Protein AF-T0YHX5-F1 (afdb_monomer_lite)

Structure (mmCIF, N/CA/C/O backbone):
data_AF-T0YHX5-F1
#
_entry.id   AF-T0YHX5-F1
#
loop_
_atom_site.group_PDB
_atom_site.id
_atom_site.type_symbol
_atom_site.label_atom_id
_atom_site.label_alt_id
_atom_site.label_comp_id
_atom_site.label_asym_id
_atom_site.label_entity_id
_atom_site.label_seq_id
_atom_site.pdbx_PDB_ins_code
_atom_site.Cartn_x
_atom_site.Cartn_y
_atom_site.Cartn_z
_atom_site.occupancy
_atom_site.B_iso_or_equiv
_atom_site.auth_seq_id
_atom_site.auth_comp_id
_atom_site.auth_asym_id
_atom_site.auth_atom_id
_atom_site.pdbx_PDB_model_num
ATOM 1 N N . ARG A 1 1 ? -12.203 19.637 -0.705 1.00 45.50 1 ARG A N 1
ATOM 2 C CA . ARG A 1 1 ? -10.921 20.024 -0.072 1.00 45.50 1 ARG A CA 1
ATOM 3 C C . ARG A 1 1 ? -11.060 19.673 1.408 1.00 45.50 1 ARG A C 1
ATOM 5 O O . ARG A 1 1 ? -11.707 20.428 2.109 1.00 45.50 1 ARG A O 1
ATOM 12 N N . ARG A 1 2 ? -10.667 18.459 1.825 1.00 49.31 2 ARG A N 1
ATOM 13 C CA . ARG A 1 2 ? -10.832 18.001 3.218 1.00 49.31 2 ARG A CA 1
ATOM 14 C C . ARG A 1 2 ? -9.609 18.418 4.027 1.00 49.31 2 ARG A C 1
ATOM 16 O O . ARG A 1 2 ? -8.488 18.362 3.529 1.00 49.31 2 ARG A O 1
ATOM 23 N N . GLU A 1 3 ? -9.885 18.902 5.221 1.00 46.16 3 GLU A N 1
ATOM 24 C CA . GLU A 1 3 ? -8.960 19.507 6.166 1.00 46.16 3 GLU A CA 1
ATOM 25 C C . GLU A 1 3 ? -8.145 18.380 6.806 1.00 46.16 3 GLU A C 1
ATOM 27 O O . GLU A 1 3 ? -8.701 17.502 7.466 1.00 46.16 3 GLU A O 1
ATOM 32 N N . TRP A 1 4 ? -6.838 18.342 6.545 1.00 48.16 4 TRP A N 1
ATOM 33 C CA . TRP A 1 4 ? -5.946 17.394 7.203 1.00 48.16 4 TRP A CA 1
ATOM 34 C C . TRP A 1 4 ? -5.756 17.871 8.640 1.00 48.16 4 TRP A C 1
ATOM 36 O O . TRP A 1 4 ? -4.965 18.773 8.904 1.00 48.16 4 TRP A O 1
ATOM 46 N N . VAL A 1 5 ? -6.547 17.308 9.553 1.00 49.44 5 VAL A N 1
ATOM 47 C CA . VAL A 1 5 ? -6.442 17.569 10.988 1.00 49.44 5 VAL A CA 1
ATOM 48 C C . VAL A 1 5 ? -5.033 17.202 11.437 1.00 49.44 5 VAL A C 1
ATOM 50 O O . VAL A 1 5 ? -4.628 16.037 11.358 1.00 49.44 5 VAL A O 1
ATOM 53 N N . ALA A 1 6 ? -4.301 18.209 11.913 1.00 51.78 6 ALA A N 1
ATOM 54 C CA . ALA A 1 6 ? -3.070 18.032 12.658 1.00 51.78 6 ALA A CA 1
ATOM 55 C C . ALA A 1 6 ? -3.380 17.174 13.890 1.00 51.78 6 ALA A C 1
ATOM 57 O O . ALA A 1 6 ? -3.907 17.666 14.885 1.00 51.78 6 ALA A O 1
ATOM 58 N N . HIS A 1 7 ? -3.096 15.876 13.806 1.00 54.09 7 HIS A N 1
ATOM 59 C CA . HIS A 1 7 ? -3.082 15.016 14.979 1.00 54.09 7 HIS A CA 1
ATOM 60 C C . HIS A 1 7 ? -1.823 15.365 15.774 1.00 54.09 7 HIS A C 1
ATOM 62 O O . HIS A 1 7 ? -0.729 14.880 15.492 1.00 54.09 7 HIS A O 1
ATOM 68 N N . SER A 1 8 ? -1.977 16.285 16.722 1.00 59.59 8 SER A N 1
ATOM 69 C CA . SER A 1 8 ? -1.028 16.517 17.800 1.00 59.59 8 SER A CA 1
ATOM 70 C C . SER A 1 8 ? -1.259 15.491 18.913 1.00 59.59 8 SER A C 1
ATOM 72 O O . SER A 1 8 ? -2.385 15.217 19.318 1.00 59.59 8 SER A O 1
ATOM 74 N N . GLY A 1 9 ? -0.154 14.929 19.398 1.00 52.28 9 GLY A N 1
ATOM 75 C CA . GLY A 1 9 ? -0.102 13.840 20.370 1.00 52.28 9 GLY A CA 1
ATOM 76 C C . GLY A 1 9 ? 0.664 12.687 19.741 1.00 52.28 9 GLY A C 1
ATOM 77 O O . GLY A 1 9 ? 0.211 12.138 18.745 1.00 52.28 9 GLY A O 1
ATOM 78 N N . PHE A 1 10 ? 1.865 12.397 20.246 1.00 54.81 10 PHE A N 1
ATOM 79 C CA . PHE A 1 10 ? 2.771 11.367 19.722 1.00 54.81 10 PHE A CA 1
ATOM 80 C C . PHE A 1 10 ? 2.013 10.125 19.219 1.00 54.81 10 PHE A C 1
ATOM 82 O O . PHE A 1 10 ? 1.128 9.650 19.937 1.00 54.81 10 PHE A O 1
ATOM 89 N N . PRO A 1 11 ? 2.338 9.590 18.023 1.00 57.22 11 PRO A N 1
ATOM 90 C CA . PRO A 1 11 ? 1.639 8.427 17.500 1.00 57.22 11 PRO A CA 1
ATOM 91 C C . PRO A 1 11 ? 1.701 7.315 18.542 1.00 57.22 11 PRO A C 1
ATOM 93 O O . PRO A 1 11 ? 2.780 7.013 19.056 1.00 57.22 11 PRO A O 1
ATOM 96 N N . ALA A 1 12 ? 0.546 6.720 18.853 1.00 58.59 12 ALA A N 1
ATOM 97 C CA . ALA A 1 12 ? 0.512 5.460 19.574 1.00 58.59 12 ALA A CA 1
ATOM 98 C C . ALA A 1 12 ? 1.494 4.525 18.856 1.00 58.59 12 ALA A C 1
ATOM 100 O O . ALA A 1 12 ? 1.336 4.246 17.668 1.00 58.59 12 ALA A O 1
ATOM 101 N N . THR A 1 13 ? 2.563 4.142 19.548 1.00 62.38 13 THR A N 1
ATOM 102 C CA . THR A 1 13 ? 3.740 3.408 19.065 1.00 62.38 13 THR A CA 1
ATOM 103 C C . THR A 1 13 ? 3.400 1.952 18.729 1.00 62.38 13 THR A C 1
ATOM 105 O O . THR A 1 13 ? 4.052 1.012 19.170 1.00 62.38 13 THR A O 1
ATOM 108 N N . ALA A 1 14 ? 2.344 1.732 17.950 1.00 77.50 14 ALA A N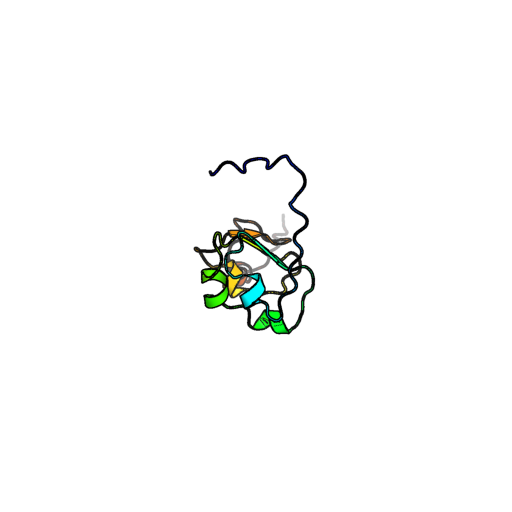 1
ATOM 109 C CA . ALA A 1 14 ? 1.904 0.424 17.510 1.00 77.50 14 ALA A CA 1
ATOM 110 C C . ALA A 1 14 ? 2.506 0.130 16.132 1.00 77.50 14 ALA A C 1
ATOM 112 O O . ALA A 1 14 ? 1.950 0.485 15.094 1.00 77.50 14 ALA A O 1
ATOM 113 N N . ILE A 1 15 ? 3.665 -0.529 16.129 1.00 86.25 15 ILE A N 1
ATOM 114 C CA . ILE A 1 15 ? 4.225 -1.135 14.919 1.00 86.25 15 ILE A CA 1
ATOM 115 C C . ILE A 1 15 ? 3.676 -2.555 14.818 1.00 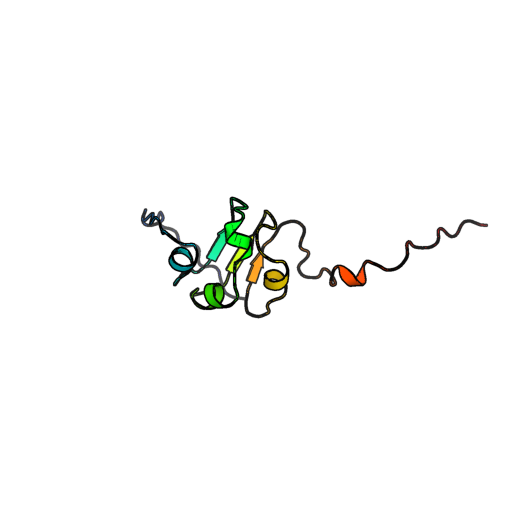86.25 15 ILE A C 1
ATOM 117 O O . ILE A 1 15 ? 3.903 -3.381 15.701 1.00 86.25 15 ILE A O 1
ATOM 121 N N . ARG A 1 16 ? 2.971 -2.849 13.725 1.00 90.56 16 ARG A N 1
ATOM 122 C CA . ARG A 1 16 ? 2.506 -4.198 13.396 1.00 90.56 16 ARG A CA 1
ATOM 123 C C . ARG A 1 16 ? 3.246 -4.702 12.166 1.00 90.56 16 ARG A C 1
ATOM 125 O O . ARG A 1 16 ? 3.151 -4.108 11.095 1.00 90.56 16 ARG A O 1
ATOM 132 N N . PHE A 1 17 ? 3.947 -5.820 12.313 1.00 93.19 17 PHE A N 1
ATOM 133 C CA . PHE A 1 17 ? 4.510 -6.539 11.177 1.00 93.19 17 PHE A CA 1
ATOM 134 C C . PHE A 1 17 ? 3.426 -7.405 10.541 1.00 93.19 17 PHE A C 1
ATOM 136 O O . PHE A 1 17 ? 2.720 -8.134 11.234 1.00 93.19 17 PHE A O 1
ATOM 143 N N . CYS A 1 18 ? 3.298 -7.303 9.224 1.00 93.69 18 CYS A N 1
ATOM 144 C CA . CYS A 1 18 ? 2.357 -8.076 8.420 1.00 93.69 18 CYS A CA 1
ATOM 145 C C . CYS A 1 18 ? 3.139 -9.096 7.596 1.00 93.69 18 CYS A C 1
ATOM 147 O O . CYS A 1 18 ? 4.283 -8.836 7.218 1.00 93.69 18 CYS A O 1
ATOM 149 N N . ARG A 1 19 ? 2.535 -10.245 7.289 1.00 94.12 19 ARG A N 1
ATOM 150 C CA . ARG A 1 19 ? 3.188 -11.261 6.446 1.00 94.12 19 ARG A CA 1
ATOM 151 C C . ARG A 1 19 ? 3.027 -10.970 4.963 1.00 94.12 19 ARG A C 1
ATOM 153 O O . ARG A 1 19 ? 3.856 -11.412 4.171 1.00 94.12 19 ARG A O 1
ATOM 160 N N . THR A 1 20 ? 1.973 -10.244 4.593 1.00 91.44 20 THR A N 1
ATOM 161 C CA . THR A 1 20 ? 1.699 -9.882 3.202 1.00 91.44 20 THR A CA 1
ATOM 162 C C . THR A 1 20 ? 1.349 -8.398 3.052 1.00 91.44 20 THR A C 1
ATOM 164 O O . THR A 1 20 ? 0.933 -7.753 4.022 1.00 91.44 20 THR A O 1
ATOM 167 N N . PRO A 1 21 ? 1.509 -7.826 1.844 1.00 91.56 21 PRO A N 1
ATOM 168 C CA . PRO A 1 21 ? 1.112 -6.448 1.567 1.00 91.56 21 PRO A CA 1
ATOM 169 C C . PRO A 1 21 ? -0.384 -6.203 1.785 1.00 91.56 21 PRO A C 1
ATOM 171 O O . PRO A 1 21 ? -0.758 -5.160 2.308 1.00 91.56 21 PRO A O 1
ATOM 174 N N . GLU A 1 22 ? -1.243 -7.158 1.429 1.00 91.75 22 GLU A N 1
ATOM 175 C CA . GLU A 1 22 ? -2.696 -7.054 1.604 1.00 91.75 22 GLU A CA 1
ATOM 176 C C . GLU A 1 22 ? -3.074 -6.841 3.066 1.00 91.75 22 GLU A C 1
ATOM 178 O O . GLU A 1 22 ? -3.888 -5.977 3.387 1.00 91.75 22 GLU A O 1
ATOM 183 N N . GLU A 1 23 ? -2.434 -7.590 3.963 1.00 94.12 23 GLU A N 1
ATOM 184 C CA . GLU A 1 23 ? -2.650 -7.488 5.403 1.00 94.12 23 GLU A CA 1
ATOM 185 C C . GLU A 1 23 ? -2.195 -6.125 5.960 1.00 94.12 23 GLU A C 1
ATOM 187 O O . GLU A 1 23 ? -2.783 -5.606 6.914 1.00 94.12 23 GLU A O 1
ATOM 192 N N . ALA A 1 24 ? -1.164 -5.524 5.360 1.00 93.81 24 ALA A N 1
ATOM 193 C CA . ALA A 1 24 ? -0.710 -4.181 5.714 1.00 93.81 24 ALA A CA 1
ATOM 194 C C . ALA A 1 24 ? -1.666 -3.085 5.211 1.00 93.81 24 ALA A C 1
ATOM 196 O O . ALA A 1 24 ? -1.794 -2.044 5.852 1.00 93.81 24 ALA A O 1
ATOM 197 N N . LEU A 1 25 ? -2.339 -3.315 4.080 1.00 94.69 25 LEU A N 1
ATOM 198 C CA . LEU A 1 25 ? -3.243 -2.351 3.443 1.00 94.69 25 LEU A CA 1
ATOM 199 C C . LEU A 1 25 ? -4.663 -2.382 4.015 1.00 94.69 25 LEU A C 1
ATOM 201 O O . LEU A 1 25 ? -5.376 -1.380 3.933 1.00 94.69 25 LEU A O 1
ATOM 205 N N . ALA A 1 26 ? -5.091 -3.507 4.587 1.00 95.25 26 ALA A N 1
ATOM 206 C CA . ALA A 1 26 ? -6.425 -3.657 5.151 1.00 95.25 26 ALA A CA 1
ATOM 207 C C . ALA A 1 26 ? -6.712 -2.594 6.231 1.00 95.25 26 ALA A C 1
ATOM 209 O O . ALA A 1 26 ? -6.063 -2.539 7.275 1.00 95.25 26 ALA A O 1
ATOM 210 N N . GLY A 1 27 ? -7.700 -1.735 5.970 1.00 95.06 27 GLY A N 1
ATOM 211 C CA . GLY A 1 27 ? -8.129 -0.654 6.857 1.00 95.06 27 GLY A CA 1
ATOM 212 C C . GLY A 1 27 ? -7.192 0.557 6.932 1.00 95.06 27 GLY A C 1
ATOM 213 O O . GLY A 1 27 ? -7.492 1.481 7.689 1.00 95.06 27 GLY A O 1
ATOM 214 N N . ALA A 1 28 ? -6.098 0.574 6.164 1.00 95.50 28 ALA A N 1
ATOM 215 C CA . ALA A 1 28 ? -5.123 1.662 6.164 1.00 95.50 28 ALA A CA 1
ATOM 216 C C . ALA A 1 28 ? -5.659 2.928 5.475 1.00 95.50 28 ALA A C 1
ATOM 218 O O . ALA A 1 28 ? -6.436 2.852 4.522 1.00 95.50 28 ALA A O 1
ATOM 219 N N . ASP A 1 29 ? -5.206 4.097 5.926 1.00 94.62 29 ASP A N 1
ATOM 220 C CA . ASP A 1 29 ? -5.503 5.396 5.300 1.00 94.62 29 ASP A CA 1
ATOM 221 C C . ASP A 1 29 ? -4.484 5.807 4.237 1.00 94.62 29 ASP A C 1
ATOM 223 O O . ASP A 1 29 ? -4.723 6.723 3.451 1.00 94.62 29 ASP A O 1
ATOM 227 N N . ALA A 1 30 ? -3.315 5.171 4.246 1.00 95.00 30 ALA A N 1
ATOM 228 C CA . ALA A 1 30 ? -2.257 5.430 3.292 1.00 95.00 30 ALA A CA 1
ATOM 229 C C . ALA A 1 30 ? -1.371 4.198 3.108 1.00 95.00 30 ALA A C 1
ATOM 231 O O . ALA A 1 30 ? -1.096 3.459 4.053 1.00 95.00 30 ALA A O 1
ATOM 232 N N . ALA A 1 31 ? -0.882 4.022 1.886 1.00 94.50 31 ALA A N 1
ATOM 233 C CA . ALA A 1 31 ? 0.152 3.067 1.533 1.00 94.50 31 ALA A CA 1
ATOM 234 C C . ALA A 1 31 ? 1.419 3.837 1.160 1.00 94.50 31 ALA A C 1
ATOM 236 O O . ALA A 1 31 ? 1.402 4.627 0.217 1.00 94.50 31 ALA A O 1
ATOM 237 N N . VAL A 1 32 ? 2.520 3.603 1.875 1.00 94.88 32 VAL A N 1
ATOM 238 C CA . VAL A 1 32 ? 3.822 4.212 1.572 1.00 94.88 32 VAL A CA 1
ATOM 239 C C . VAL A 1 32 ? 4.775 3.131 1.089 1.00 94.88 32 VAL A C 1
ATOM 241 O O . VAL A 1 32 ? 5.178 2.254 1.852 1.00 94.88 32 VAL A O 1
ATOM 244 N N . VAL A 1 33 ? 5.152 3.192 -0.186 1.00 93.06 33 VAL A N 1
ATOM 245 C CA . VAL A 1 33 ? 6.081 2.234 -0.787 1.00 93.06 33 VAL A CA 1
ATOM 246 C C . VAL A 1 33 ? 7.484 2.815 -0.771 1.00 93.06 33 VAL A C 1
ATOM 248 O O . VAL A 1 33 ? 7.837 3.677 -1.574 1.00 93.06 33 VAL A O 1
ATOM 251 N N . HIS A 1 34 ? 8.292 2.328 0.168 1.00 91.56 34 HIS A N 1
ATOM 252 C CA . HIS A 1 34 ? 9.668 2.788 0.330 1.00 91.56 34 HIS A CA 1
ATOM 253 C C . HIS A 1 34 ? 10.666 1.956 -0.488 1.00 91.56 34 HIS A C 1
ATOM 255 O O . HIS A 1 34 ? 11.502 2.500 -1.208 1.00 91.56 34 HIS A O 1
ATOM 261 N N . THR A 1 35 ? 10.568 0.628 -0.408 1.00 92.38 35 THR A N 1
ATOM 262 C CA . THR A 1 35 ? 11.502 -0.290 -1.075 1.00 92.38 35 THR A CA 1
ATOM 263 C C . THR A 1 35 ? 10.829 -0.954 -2.280 1.00 92.38 35 THR A C 1
ATOM 265 O O . THR A 1 35 ? 9.756 -1.532 -2.112 1.00 92.38 35 THR A O 1
ATOM 268 N N . PRO A 1 36 ? 11.418 -0.903 -3.491 1.00 92.25 36 PRO A N 1
ATOM 269 C CA . PRO A 1 36 ? 10.800 -1.417 -4.714 1.00 92.25 36 PRO A CA 1
ATOM 270 C C . PRO A 1 36 ? 10.948 -2.942 -4.849 1.00 92.25 36 PRO A C 1
ATOM 272 O O . PRO A 1 36 ? 11.640 -3.442 -5.735 1.00 92.25 36 PRO A O 1
ATOM 275 N N . TRP A 1 37 ? 10.319 -3.701 -3.951 1.00 93.06 37 TRP A N 1
ATOM 276 C CA . TRP A 1 37 ? 10.362 -5.162 -3.995 1.00 93.06 37 TRP A CA 1
ATOM 277 C C . TRP A 1 37 ? 9.608 -5.717 -5.217 1.00 93.06 37 TRP A C 1
ATOM 279 O O . TRP A 1 37 ? 8.503 -5.249 -5.504 1.00 93.06 37 TRP A O 1
ATOM 289 N N . PRO A 1 38 ? 10.122 -6.763 -5.900 1.00 89.62 38 PRO A N 1
ATOM 290 C CA . PRO A 1 38 ? 9.442 -7.374 -7.047 1.00 89.62 38 PRO A CA 1
ATOM 291 C C . PRO A 1 38 ? 8.008 -7.838 -6.761 1.00 89.62 38 PRO A C 1
ATOM 293 O O . PRO A 1 38 ? 7.161 -7.768 -7.649 1.00 89.62 38 PRO A O 1
ATOM 296 N N . ALA A 1 39 ? 7.714 -8.246 -5.521 1.00 87.69 39 ALA A N 1
ATOM 297 C CA . ALA A 1 39 ? 6.378 -8.657 -5.087 1.00 87.69 39 ALA A CA 1
ATOM 298 C C . ALA A 1 39 ? 5.305 -7.576 -5.319 1.00 87.69 39 ALA A C 1
ATOM 300 O O . ALA A 1 39 ? 4.153 -7.893 -5.605 1.00 87.69 39 ALA A O 1
ATOM 301 N N . TYR A 1 40 ? 5.676 -6.293 -5.276 1.00 90.62 40 TYR A N 1
ATOM 302 C CA . TYR A 1 40 ? 4.735 -5.193 -5.481 1.00 90.62 40 TYR A CA 1
ATOM 303 C C . TYR A 1 40 ? 4.315 -5.004 -6.944 1.00 90.62 40 TYR A C 1
ATOM 305 O O . TYR A 1 40 ? 3.385 -4.255 -7.224 1.00 90.62 40 TYR A O 1
ATOM 313 N N . ARG A 1 41 ? 4.910 -5.738 -7.893 1.00 88.19 41 ARG A N 1
ATOM 314 C CA . ARG A 1 41 ? 4.399 -5.794 -9.273 1.00 88.19 41 ARG A CA 1
ATOM 315 C C . ARG A 1 41 ? 3.014 -6.441 -9.355 1.00 88.19 41 ARG A C 1
ATOM 317 O O . ARG A 1 41 ? 2.274 -6.141 -10.284 1.00 88.19 41 ARG A O 1
ATOM 324 N N . ALA A 1 42 ? 2.656 -7.278 -8.379 1.00 88.69 42 ALA A N 1
ATOM 325 C CA . ALA A 1 42 ? 1.323 -7.866 -8.251 1.00 88.69 42 ALA A CA 1
ATOM 326 C C . ALA A 1 42 ? 0.305 -6.929 -7.570 1.00 88.69 42 ALA A C 1
ATOM 328 O O . ALA A 1 42 ? -0.845 -7.317 -7.367 1.00 88.69 42 ALA A O 1
ATOM 329 N N . PHE A 1 43 ? 0.708 -5.702 -7.211 1.00 87.25 43 PHE A N 1
ATOM 330 C CA . PHE A 1 43 ? -0.157 -4.750 -6.525 1.00 87.25 43 PHE A CA 1
ATOM 331 C C . PHE A 1 43 ? -1.418 -4.467 -7.342 1.00 87.25 43 PHE A C 1
ATOM 333 O O . PHE A 1 43 ? -1.359 -4.018 -8.490 1.00 87.25 43 PHE A O 1
ATOM 340 N N . SER A 1 44 ? -2.571 -4.748 -6.737 1.00 89.31 44 SER A N 1
ATOM 341 C CA . SER A 1 44 ? -3.835 -4.868 -7.454 1.00 89.31 44 SER A CA 1
ATOM 342 C C . SER A 1 44 ? -4.897 -3.895 -6.952 1.00 89.31 44 SER A C 1
ATOM 344 O O . SER A 1 44 ? -4.862 -3.384 -5.834 1.00 89.31 44 SER A O 1
ATOM 346 N N . ALA A 1 45 ? -5.905 -3.690 -7.797 1.00 87.31 45 ALA A N 1
ATOM 347 C CA . ALA A 1 45 ? -7.123 -2.965 -7.460 1.00 87.31 45 ALA A CA 1
ATOM 348 C C . ALA A 1 45 ? -7.824 -3.509 -6.208 1.00 87.31 45 ALA A C 1
ATOM 350 O O . ALA A 1 45 ? -8.425 -2.750 -5.452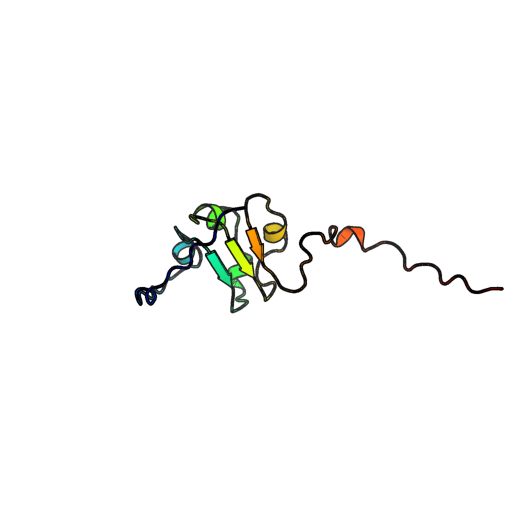 1.00 87.31 45 ALA A O 1
ATOM 351 N N . ALA A 1 46 ? -7.783 -4.831 -6.023 1.00 89.75 46 ALA A N 1
ATOM 352 C CA . ALA A 1 46 ? -8.449 -5.495 -4.915 1.00 89.75 46 ALA A CA 1
ATOM 353 C C . ALA A 1 46 ? -7.844 -5.063 -3.575 1.00 89.75 46 ALA A C 1
ATOM 355 O O . ALA A 1 46 ? -8.585 -4.799 -2.638 1.00 89.75 46 ALA A O 1
ATOM 356 N N . TRP A 1 47 ? -6.521 -4.903 -3.515 1.00 90.38 47 TRP A N 1
ATOM 357 C CA . TRP A 1 47 ? -5.820 -4.497 -2.295 1.00 90.38 47 TRP A CA 1
ATOM 358 C C . TRP A 1 47 ? -6.093 -3.037 -1.934 1.00 90.38 47 TRP A C 1
ATOM 360 O O . TRP A 1 47 ? -6.294 -2.692 -0.778 1.00 90.38 47 TRP A O 1
ATOM 370 N N . VAL A 1 48 ? -6.171 -2.163 -2.936 1.00 90.44 48 VAL A N 1
ATOM 371 C CA . VAL A 1 48 ? -6.545 -0.759 -2.722 1.00 90.44 48 VAL A CA 1
ATOM 372 C C . VAL A 1 48 ? -7.943 -0.645 -2.115 1.00 90.44 48 VAL A C 1
ATOM 374 O O . VAL A 1 48 ? -8.164 0.163 -1.221 1.00 90.44 48 VAL A O 1
ATOM 377 N N . ARG A 1 49 ? -8.890 -1.479 -2.558 1.00 91.56 49 ARG A N 1
ATOM 378 C CA . ARG A 1 49 ? -10.271 -1.468 -2.050 1.00 91.56 49 ARG A CA 1
ATOM 379 C C . ARG A 1 49 ? -10.397 -1.912 -0.592 1.00 91.56 49 ARG A C 1
ATOM 381 O O . ARG A 1 49 ? -11.436 -1.657 0.005 1.00 91.56 49 ARG A O 1
ATOM 388 N N . THR A 1 50 ? -9.380 -2.559 -0.017 1.00 94.81 50 THR A N 1
ATOM 389 C CA . THR A 1 50 ? -9.378 -2.897 1.415 1.00 94.81 50 THR A CA 1
ATOM 390 C C . THR A 1 50 ? -8.933 -1.734 2.298 1.00 94.81 50 THR A C 1
ATOM 392 O O . THR A 1 50 ? -9.086 -1.808 3.515 1.00 94.81 50 THR A O 1
ATOM 395 N N . MET A 1 51 ? -8.367 -0.673 1.717 1.00 96.00 51 MET A N 1
ATOM 396 C CA . MET A 1 51 ? -7.960 0.531 2.441 1.00 96.00 51 MET A CA 1
ATOM 397 C C . MET A 1 51 ? -9.184 1.351 2.865 1.00 96.00 51 MET A C 1
ATOM 399 O O . MET A 1 51 ? -10.198 1.384 2.170 1.00 96.00 51 MET A O 1
ATOM 403 N N . ARG A 1 52 ? -9.080 2.062 3.992 1.00 94.62 52 ARG A N 1
ATOM 404 C CA . ARG A 1 52 ? -10.115 2.996 4.464 1.00 94.62 52 ARG A CA 1
ATOM 405 C C . ARG A 1 52 ? -10.165 4.255 3.602 1.00 94.62 52 ARG A C 1
ATOM 407 O O . ARG A 1 52 ? -11.241 4.743 3.267 1.00 94.62 52 ARG A O 1
ATOM 414 N N . SER A 1 53 ? -8.990 4.768 3.256 1.00 92.12 53 SER A N 1
ATOM 415 C CA . SER A 1 53 ? -8.800 5.914 2.376 1.00 92.12 53 SER A CA 1
ATOM 416 C C . SER A 1 53 ? -7.639 5.582 1.435 1.00 92.12 53 SER A C 1
ATOM 418 O O . SER A 1 53 ? -6.519 5.409 1.901 1.00 92.12 53 SER A O 1
ATOM 420 N N . PRO A 1 54 ? -7.855 5.419 0.123 1.00 93.06 54 PRO A N 1
ATOM 421 C CA . PRO A 1 54 ? -6.820 4.928 -0.786 1.00 93.06 54 PRO A CA 1
ATOM 422 C C . PRO A 1 54 ? -5.857 6.045 -1.227 1.00 93.06 54 PRO A C 1
ATOM 424 O O . PRO A 1 54 ? -5.855 6.474 -2.382 1.00 93.06 54 PRO A O 1
ATOM 427 N N . LEU A 1 55 ? -5.022 6.524 -0.300 1.00 93.75 55 LEU A N 1
ATOM 428 C CA . LEU A 1 55 ? -3.851 7.349 -0.606 1.00 93.75 55 LEU A CA 1
ATOM 429 C C . LEU A 1 55 ? -2.637 6.446 -0.845 1.00 93.75 55 LEU A C 1
ATOM 431 O O . LEU A 1 55 ? -2.219 5.710 0.045 1.00 93.75 55 LEU A O 1
ATOM 435 N N . VAL A 1 56 ? -2.035 6.522 -2.028 1.00 93.31 56 VAL A N 1
ATOM 436 C CA . VAL A 1 56 ? -0.852 5.733 -2.387 1.00 93.31 56 VAL A CA 1
ATOM 437 C C . VAL A 1 56 ? 0.325 6.658 -2.660 1.00 93.31 56 VAL A C 1
ATOM 439 O O . VAL A 1 56 ? 0.275 7.511 -3.546 1.00 93.31 56 VAL A O 1
ATOM 442 N N . ILE A 1 57 ? 1.399 6.466 -1.899 1.00 93.88 57 ILE A N 1
ATOM 443 C CA . ILE A 1 57 ? 2.657 7.198 -2.002 1.00 93.88 57 ILE A CA 1
ATOM 444 C C . ILE A 1 57 ? 3.715 6.234 -2.545 1.00 93.88 57 ILE A C 1
ATOM 446 O O . ILE A 1 57 ? 4.229 5.377 -1.826 1.00 93.88 57 ILE A O 1
ATOM 450 N N . ASP A 1 58 ? 4.048 6.384 -3.825 1.00 92.88 58 ASP A N 1
ATOM 451 C CA . ASP A 1 58 ? 5.071 5.600 -4.520 1.00 92.88 58 ASP A CA 1
ATOM 452 C C . ASP A 1 58 ? 6.097 6.541 -5.160 1.00 92.88 58 ASP A C 1
ATOM 454 O O . ASP A 1 58 ? 5.989 6.981 -6.312 1.00 92.88 58 ASP A O 1
ATOM 458 N N . LEU A 1 59 ? 7.119 6.868 -4.371 1.00 90.50 59 LEU A N 1
ATOM 459 C CA . LEU A 1 59 ? 8.208 7.756 -4.778 1.00 90.50 59 LEU A CA 1
ATOM 460 C C . LEU A 1 59 ? 9.270 7.033 -5.622 1.00 90.50 59 LEU A C 1
ATOM 462 O O . LEU A 1 59 ? 10.154 7.681 -6.176 1.00 90.50 59 LEU A O 1
ATOM 466 N N . ARG A 1 60 ? 9.194 5.699 -5.731 1.00 89.50 60 ARG A N 1
ATOM 467 C CA . ARG A 1 60 ? 10.195 4.856 -6.407 1.00 89.50 60 ARG A CA 1
ATOM 468 C C . ARG A 1 60 ? 9.693 4.249 -7.714 1.00 89.50 60 ARG A C 1
ATOM 470 O O . ARG A 1 60 ? 10.466 3.559 -8.371 1.00 89.50 60 ARG A O 1
ATOM 477 N N . ARG A 1 61 ? 8.438 4.517 -8.095 1.00 89.38 61 ARG A N 1
ATOM 478 C CA . ARG A 1 61 ? 7.761 3.893 -9.246 1.00 89.38 61 ARG A CA 1
ATOM 479 C C . ARG A 1 61 ? 7.796 2.360 -9.148 1.00 89.38 61 ARG A C 1
ATOM 481 O O . ARG A 1 61 ? 8.041 1.670 -10.133 1.00 89.38 61 ARG A O 1
ATOM 488 N N . ALA A 1 62 ? 7.621 1.844 -7.934 1.00 91.69 62 ALA A N 1
ATOM 489 C CA . ALA A 1 62 ? 7.666 0.418 -7.634 1.00 91.69 62 ALA A CA 1
ATOM 490 C C . ALA A 1 62 ? 6.387 -0.316 -8.060 1.00 91.69 62 ALA A C 1
ATOM 492 O O . ALA A 1 62 ? 6.419 -1.517 -8.329 1.00 91.69 62 ALA A O 1
ATOM 493 N N . LEU A 1 63 ? 5.264 0.399 -8.084 1.00 91.44 63 LEU A N 1
ATOM 494 C CA . LEU A 1 63 ? 3.951 -0.162 -8.363 1.00 91.44 63 LEU A CA 1
ATOM 495 C C . LEU A 1 63 ? 3.600 -0.071 -9.860 1.00 91.44 63 LEU A C 1
ATOM 497 O O . LEU A 1 63 ? 4.142 0.769 -10.585 1.00 91.44 63 LEU A O 1
ATOM 501 N N . PRO A 1 64 ? 2.651 -0.893 -10.347 1.00 88.62 64 PRO A N 1
ATOM 502 C CA . PRO A 1 64 ? 2.226 -0.857 -11.742 1.00 88.62 64 PRO A CA 1
ATOM 503 C C . PRO A 1 64 ? 1.666 0.510 -12.156 1.00 88.62 64 PRO A C 1
ATOM 505 O O . PRO A 1 64 ? 0.804 1.076 -11.483 1.00 88.62 64 PRO A O 1
ATOM 508 N N . GLY A 1 65 ? 2.078 1.009 -13.326 1.00 83.56 65 GLY A N 1
ATOM 509 C CA . GLY A 1 65 ? 1.638 2.311 -13.844 1.00 83.56 65 GLY A CA 1
ATOM 510 C C . GLY A 1 65 ? 0.121 2.437 -14.038 1.00 83.56 65 GLY A C 1
ATOM 511 O O . GLY A 1 65 ? -0.418 3.533 -13.913 1.00 83.56 65 GLY A O 1
ATOM 512 N N . ALA A 1 66 ? -0.594 1.328 -14.257 1.00 83.75 66 ALA A N 1
ATOM 513 C CA . ALA A 1 66 ? -2.058 1.312 -14.315 1.00 83.75 66 ALA A CA 1
ATOM 514 C C . ALA A 1 66 ? -2.713 1.815 -13.013 1.00 83.75 66 ALA A C 1
ATOM 516 O O . ALA A 1 66 ? -3.794 2.398 -13.053 1.00 83.75 66 ALA A O 1
ATOM 517 N N . MET A 1 67 ? -2.040 1.654 -11.868 1.00 82.81 67 MET A N 1
ATOM 518 C CA . MET A 1 67 ? -2.529 2.114 -10.568 1.00 82.81 67 MET A CA 1
ATOM 519 C C . MET A 1 67 ? -2.569 3.646 -10.470 1.00 82.81 67 MET A C 1
ATOM 521 O O . MET A 1 67 ? -3.473 4.195 -9.850 1.00 82.81 67 MET A O 1
ATOM 525 N N . ARG A 1 68 ? -1.650 4.341 -11.156 1.00 82.44 68 ARG A N 1
ATOM 526 C CA . ARG A 1 68 ? -1.580 5.814 -11.196 1.00 82.44 68 ARG A CA 1
ATOM 527 C C . ARG A 1 68 ? -2.789 6.467 -11.851 1.00 82.44 68 ARG A C 1
ATOM 529 O O . ARG A 1 68 ? -3.081 7.620 -11.566 1.00 82.44 68 ARG A O 1
ATOM 536 N N . ARG A 1 69 ? -3.442 5.761 -12.775 1.00 82.62 69 ARG A N 1
ATOM 537 C CA . ARG A 1 69 ? -4.542 6.302 -13.590 1.00 82.62 69 ARG A CA 1
ATOM 538 C C . ARG A 1 69 ? -5.916 6.048 -12.979 1.00 82.62 69 ARG A C 1
ATOM 540 O O . ARG A 1 69 ? -6.929 6.408 -13.569 1.00 82.62 69 ARG A O 1
ATOM 547 N N . ARG A 1 70 ? -5.962 5.391 -11.823 1.00 84.69 70 ARG A N 1
ATOM 548 C CA . ARG A 1 70 ? -7.211 5.074 -11.146 1.00 84.69 70 ARG A CA 1
ATOM 549 C C . ARG A 1 70 ? -7.837 6.326 -10.556 1.00 84.69 70 ARG A C 1
ATOM 551 O O . ARG A 1 70 ? -7.195 7.050 -9.807 1.00 84.69 70 ARG A O 1
ATOM 558 N N . SER A 1 71 ? -9.117 6.528 -10.840 1.00 85.38 71 SER A N 1
ATOM 559 C CA . SER A 1 71 ? -9.901 7.627 -10.275 1.00 85.38 71 SER A CA 1
ATOM 560 C C . SER A 1 71 ? -10.262 7.415 -8.803 1.00 85.38 71 SER A C 1
ATOM 562 O O . SER A 1 71 ? -10.594 8.373 -8.114 1.00 85.38 71 SER A O 1
ATOM 564 N N . ASP A 1 72 ? -10.218 6.173 -8.315 1.00 86.88 72 ASP A N 1
ATOM 565 C CA . ASP A 1 72 ? -10.515 5.812 -6.927 1.00 86.88 72 ASP A CA 1
ATOM 566 C C . ASP A 1 72 ? -9.271 5.787 -6.027 1.00 86.88 72 ASP A C 1
ATOM 568 O O . ASP A 1 72 ? -9.338 5.262 -4.923 1.00 86.88 72 ASP A O 1
ATOM 572 N N . VAL A 1 73 ? -8.138 6.337 -6.481 1.00 88.44 73 VAL A N 1
ATOM 573 C CA . VAL A 1 73 ? -6.885 6.409 -5.717 1.00 88.44 73 VAL A CA 1
ATOM 574 C C . VAL A 1 73 ? -6.330 7.821 -5.776 1.00 88.44 73 VAL A C 1
ATOM 576 O O . VAL A 1 73 ? -6.195 8.402 -6.850 1.00 88.44 73 VAL A O 1
ATOM 579 N N . VAL A 1 74 ? -5.939 8.361 -4.624 1.00 90.44 74 VAL A N 1
ATOM 580 C CA . VAL A 1 74 ? -5.099 9.559 -4.594 1.00 90.44 74 VAL A CA 1
ATOM 581 C C . VAL A 1 74 ? -3.653 9.106 -4.720 1.00 90.44 74 VAL A C 1
ATOM 583 O O . VAL A 1 74 ? -3.144 8.402 -3.851 1.00 90.44 74 VAL A O 1
ATOM 586 N N . TRP A 1 75 ? -2.990 9.495 -5.807 1.00 90.44 75 TRP A N 1
ATOM 587 C CA . TRP A 1 75 ? -1.613 9.098 -6.077 1.00 90.44 75 TRP A CA 1
ATOM 588 C C . TRP A 1 75 ? -0.621 10.221 -5.786 1.00 90.44 75 TRP A C 1
ATOM 590 O O . TRP A 1 75 ? -0.761 11.334 -6.291 1.00 90.44 75 TRP A O 1
ATOM 600 N N . VAL A 1 76 ? 0.448 9.897 -5.062 1.00 91.00 76 VAL A N 1
ATOM 601 C CA . VAL A 1 76 ? 1.613 10.761 -4.860 1.00 91.00 76 VAL A CA 1
ATOM 602 C C . VAL A 1 76 ? 2.855 10.028 -5.356 1.00 91.00 76 VAL A C 1
ATOM 604 O O . VAL A 1 76 ? 3.153 8.912 -4.939 1.00 91.00 76 VAL A O 1
ATOM 607 N N . GLY A 1 77 ? 3.604 10.648 -6.265 1.00 88.38 77 GLY A N 1
ATOM 608 C CA . GLY A 1 77 ? 4.842 10.085 -6.798 1.00 88.38 77 GLY A CA 1
ATOM 609 C C . GLY A 1 77 ? 5.787 11.166 -7.306 1.00 88.38 77 GLY A C 1
ATOM 610 O O . GLY A 1 77 ? 5.361 12.273 -7.624 1.00 88.38 77 GLY A O 1
ATOM 611 N N . LEU A 1 78 ? 7.075 10.838 -7.418 1.00 82.75 78 LEU A N 1
ATOM 612 C CA . LEU A 1 78 ? 8.073 11.771 -7.945 1.00 82.75 78 LEU A CA 1
ATOM 613 C C . LEU A 1 78 ? 7.960 11.929 -9.468 1.00 82.75 78 LEU A C 1
ATOM 615 O O . LEU A 1 78 ? 7.779 10.953 -10.211 1.00 82.75 78 LEU A O 1
ATOM 619 N N . GLY A 1 79 ? 8.082 13.179 -9.928 1.00 76.56 79 GLY A N 1
ATOM 620 C CA . GLY A 1 79 ? 8.017 13.549 -11.345 1.00 76.56 79 GLY A CA 1
ATOM 621 C C . GLY A 1 79 ? 6.665 13.264 -12.005 1.00 76.56 79 GLY A C 1
ATOM 622 O O . GLY A 1 79 ? 6.602 13.148 -13.223 1.00 76.56 79 GLY A O 1
ATOM 623 N N . ALA A 1 80 ? 5.600 13.083 -11.220 1.00 64.94 80 ALA A N 1
ATOM 624 C CA . ALA A 1 80 ? 4.237 13.027 -11.727 1.00 64.94 80 ALA A CA 1
ATOM 625 C C . ALA A 1 80 ? 3.629 14.421 -11.586 1.00 64.94 80 ALA A C 1
ATOM 627 O O . ALA A 1 80 ? 3.264 14.824 -10.482 1.00 64.94 80 ALA A O 1
ATOM 628 N N . SER A 1 81 ? 3.529 15.175 -12.680 1.00 56.97 81 SER A N 1
ATOM 629 C CA . SER A 1 81 ? 2.680 16.364 -12.654 1.00 56.97 81 SER A CA 1
ATOM 630 C C . SER A 1 81 ? 1.231 15.890 -12.495 1.00 56.97 81 SER A C 1
ATOM 632 O O . SER A 1 81 ? 0.817 15.005 -13.247 1.00 56.97 81 SER A O 1
ATOM 634 N N . PRO A 1 82 ? 0.425 16.482 -11.593 1.00 56.28 82 PRO A N 1
ATOM 635 C CA . PRO A 1 82 ? -1.006 16.169 -11.461 1.00 56.28 82 PRO A CA 1
ATOM 636 C C . PRO A 1 82 ? -1.796 16.376 -12.763 1.00 56.28 82 PRO A C 1
ATOM 638 O O . PRO A 1 82 ? -2.936 15.942 -12.882 1.00 56.28 82 PRO A O 1
ATOM 641 N N . HIS A 1 83 ? -1.178 17.078 -13.714 1.00 50.97 83 HIS A N 1
ATOM 642 C CA . HIS A 1 83 ? -1.717 17.483 -15.001 1.00 50.97 83 HIS A CA 1
ATOM 643 C C . HIS A 1 83 ? -0.875 16.990 -16.189 1.00 50.97 83 HIS A C 1
ATOM 645 O O . HIS A 1 83 ? -1.030 17.504 -17.292 1.00 50.97 83 HIS A O 1
ATOM 651 N N . ALA A 1 84 ? 0.065 16.055 -15.981 1.00 49.38 84 ALA A N 1
ATOM 652 C CA . ALA A 1 84 ? 0.832 15.516 -17.100 1.00 49.38 84 ALA A CA 1
ATOM 653 C C . ALA A 1 84 ? -0.136 14.796 -18.055 1.00 49.38 84 ALA A C 1
ATOM 655 O O . ALA A 1 84 ? -0.829 13.873 -17.607 1.00 49.38 84 ALA A O 1
ATOM 656 N N . PRO A 1 85 ? -0.206 15.189 -19.341 1.00 49.44 85 PRO A N 1
ATOM 657 C CA . PRO A 1 85 ? -0.922 14.393 -20.324 1.00 49.44 85 PRO A CA 1
ATOM 658 C C . PRO A 1 85 ? -0.311 12.980 -20.355 1.00 49.44 85 PRO A C 1
ATOM 660 O O . PRO A 1 85 ? 0.856 12.809 -19.986 1.00 49.44 85 PRO A O 1
ATOM 663 N N . PRO A 1 86 ?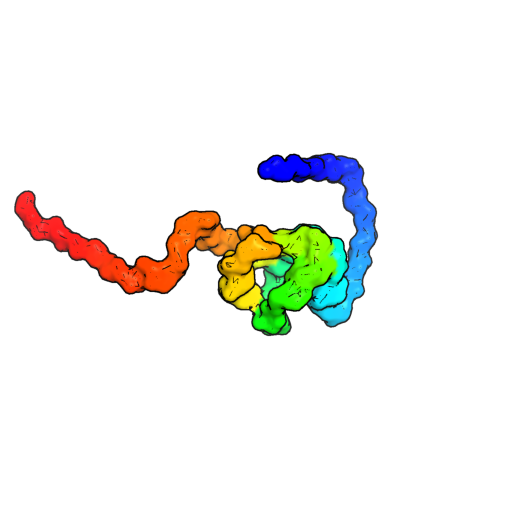 -1.090 11.949 -20.726 1.00 54.88 86 PRO A N 1
ATOM 664 C CA . PRO A 1 86 ? -0.584 10.583 -20.795 1.00 54.88 86 PRO A CA 1
ATOM 665 C C . PRO A 1 86 ? 0.716 10.541 -21.609 1.00 54.88 86 PRO A C 1
ATOM 667 O O . PRO A 1 86 ? 0.818 11.190 -22.641 1.00 54.88 86 PRO A O 1
ATOM 670 N N . GLU A 1 87 ? 1.709 9.796 -21.126 1.00 52.75 87 GLU A N 1
ATOM 671 C CA . GLU A 1 87 ? 3.066 9.700 -21.698 1.00 52.75 87 GLU A CA 1
ATOM 672 C C . GLU A 1 87 ? 3.051 9.297 -23.190 1.00 52.75 87 GLU A C 1
ATOM 674 O O . GLU A 1 87 ? 3.893 9.743 -23.965 1.00 52.75 87 GLU A O 1
ATOM 679 N N . ASP A 1 88 ? 2.009 8.579 -23.623 1.00 49.16 88 ASP A N 1
ATOM 680 C CA . ASP A 1 88 ? 1.748 8.222 -25.026 1.00 49.16 88 ASP A CA 1
ATOM 681 C C . ASP A 1 88 ? 1.431 9.440 -25.922 1.00 49.16 88 ASP A C 1
ATOM 683 O O . ASP A 1 88 ? 1.652 9.398 -27.129 1.00 49.16 88 ASP A O 1
ATOM 687 N N . ALA A 1 89 ? 0.960 10.552 -25.348 1.00 50.19 89 ALA A N 1
ATOM 688 C CA . ALA A 1 89 ? 0.726 11.816 -26.050 1.00 50.19 89 ALA A CA 1
ATOM 689 C C . ALA A 1 89 ? 2.009 12.646 -26.246 1.00 50.19 89 ALA A C 1
ATOM 691 O O . ALA A 1 89 ? 1.989 13.633 -26.977 1.00 50.19 89 ALA A O 1
ATOM 692 N N . MET A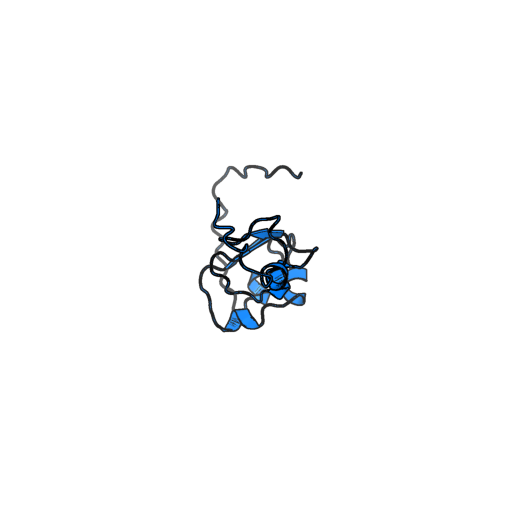 1 90 ? 3.122 12.266 -25.606 1.00 45.88 90 MET A N 1
ATOM 693 C CA . MET A 1 90 ? 4.425 12.918 -25.787 1.00 45.88 90 MET A CA 1
ATOM 694 C C . MET A 1 90 ? 5.280 12.280 -26.892 1.00 45.88 90 MET A C 1
ATOM 696 O O . MET A 1 90 ? 6.320 12.832 -27.253 1.00 45.88 90 MET A O 1
ATOM 700 N N . VAL A 1 91 ? 4.850 11.156 -27.475 1.00 51.75 91 VAL A N 1
ATOM 701 C CA . VAL A 1 91 ? 5.496 10.559 -28.654 1.00 51.75 91 VAL A CA 1
ATOM 702 C C . VAL A 1 91 ? 4.964 11.257 -29.912 1.00 51.75 91 VAL A C 1
ATOM 704 O O . VAL A 1 91 ? 4.198 10.699 -30.689 1.00 51.75 91 VAL A O 1
ATOM 707 N N . GLY A 1 92 ? 5.321 12.528 -30.090 1.00 49.97 92 GLY A N 1
ATOM 708 C CA . GLY A 1 92 ? 4.814 13.346 -31.189 1.00 49.97 92 GLY A CA 1
ATOM 709 C C . GLY A 1 92 ? 5.696 14.552 -31.482 1.00 49.97 92 GLY A C 1
ATOM 710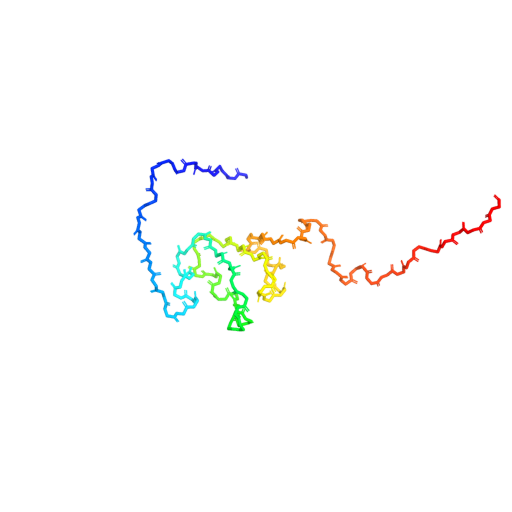 O O . GLY A 1 92 ? 5.455 15.620 -30.944 1.00 49.97 92 GLY A O 1
ATOM 711 N N . HIS A 1 93 ? 6.668 14.341 -32.377 1.00 48.91 93 HIS A N 1
ATOM 712 C CA . HIS A 1 93 ? 7.478 15.332 -33.105 1.00 48.91 93 HIS A CA 1
ATOM 713 C C . HIS A 1 93 ? 8.321 16.327 -32.270 1.00 48.91 93 HIS A C 1
ATOM 715 O O . HIS A 1 93 ? 7.768 17.164 -31.559 1.00 48.91 93 HIS A O 1
ATOM 721 N N . PRO A 1 94 ? 9.665 16.354 -32.412 1.00 44.59 94 PRO A N 1
ATOM 722 C CA . PRO A 1 94 ? 10.412 17.535 -31.987 1.00 44.59 94 PRO A CA 1
ATOM 723 C C . PRO A 1 94 ? 9.943 18.746 -32.819 1.00 44.59 94 PRO A C 1
ATOM 725 O O . PRO A 1 94 ? 9.674 18.582 -34.015 1.00 44.59 94 PRO A O 1
ATOM 728 N N . PRO A 1 95 ? 9.831 19.958 -32.239 1.00 44.94 95 PRO A N 1
ATOM 729 C CA . PRO A 1 95 ? 9.545 21.142 -33.034 1.00 44.94 95 PRO A CA 1
ATOM 730 C C . PRO A 1 95 ? 10.651 21.304 -34.081 1.00 44.94 95 PRO A C 1
ATOM 732 O O . PRO A 1 95 ? 11.839 21.290 -33.753 1.00 44.94 95 PRO A O 1
ATOM 735 N N . ALA A 1 96 ? 10.254 21.414 -35.350 1.00 50.06 96 ALA A N 1
ATOM 736 C CA . ALA A 1 96 ? 11.168 21.726 -36.435 1.00 50.06 96 ALA A CA 1
ATOM 737 C C . ALA A 1 96 ? 11.881 23.041 -36.098 1.00 50.06 96 ALA A C 1
ATOM 739 O O . ALA A 1 96 ? 11.242 24.079 -35.922 1.00 50.06 96 ALA A O 1
ATOM 740 N N . ASN A 1 97 ? 13.205 22.979 -35.971 1.00 49.59 97 ASN A N 1
ATOM 741 C CA . ASN A 1 97 ? 14.035 24.151 -35.750 1.00 49.59 97 ASN A CA 1
ATOM 742 C C . ASN A 1 97 ? 13.985 24.997 -37.034 1.00 49.59 97 ASN A C 1
ATOM 744 O O . ASN A 1 97 ? 14.667 24.702 -38.015 1.00 49.59 97 ASN A O 1
ATOM 748 N N . GLY A 1 98 ? 13.105 25.997 -37.056 1.00 40.75 98 GLY A N 1
ATOM 749 C CA . GLY A 1 98 ? 12.972 26.952 -38.149 1.00 40.75 98 GLY A CA 1
ATOM 750 C C . GLY A 1 98 ? 14.145 27.924 -38.151 1.00 40.75 98 GLY A C 1
ATOM 751 O O . GLY A 1 98 ? 14.067 28.993 -37.556 1.00 40.75 98 GLY A O 1
ATOM 752 N N . GLY A 1 99 ? 15.241 27.532 -38.800 1.00 45.12 99 GLY A N 1
ATOM 753 C CA . GLY A 1 99 ? 16.309 28.443 -39.201 1.00 45.12 99 GLY A CA 1
ATOM 754 C C . GLY A 1 99 ? 15.930 29.245 -40.452 1.00 45.12 99 GLY A C 1
ATOM 755 O O . GLY A 1 99 ? 15.338 28.705 -41.386 1.00 45.12 99 GLY A O 1
ATOM 756 N N . GLY A 1 100 ? 16.335 30.518 -40.476 1.00 42.16 100 GLY A N 1
ATOM 757 C CA . GLY A 1 100 ? 16.221 31.446 -41.610 1.00 42.16 100 GLY A CA 1
ATOM 758 C C . GLY A 1 100 ? 15.022 32.389 -41.461 1.00 42.16 100 GLY A C 1
ATOM 759 O O . GLY A 1 100 ? 13.888 31.932 -41.377 1.00 42.16 100 GLY A O 1
ATOM 760 N N . ARG A 1 101 ? 15.188 33.712 -41.441 1.00 47.12 101 ARG A N 1
ATOM 761 C CA . ARG A 1 101 ? 16.137 34.563 -42.177 1.00 47.12 101 ARG A CA 1
ATOM 762 C C . ARG A 1 101 ? 16.533 35.779 -41.347 1.00 47.12 101 ARG A C 1
ATOM 764 O O . ARG A 1 101 ? 15.713 36.174 -40.491 1.00 47.12 101 ARG A O 1
#

Organism: NCBI:txid410659

Secondary structure (DSSP, 8-state):
--------S---------SSHHHHHTT-SEEEE-S--GGGGG--HHHHTTSSS-EEEESS--S-HHHHT-TTSEEE-TT--TTPPPGGGG-S-PPP-----

InterPro domains:
  IPR014027 UDP-glucose/GDP-mannose dehydrogenase, C-terminal [PF03720] (13-63)
  IPR036220 UDP-glucose/GDP-mannose dehydrogenase, C-terminal domain superfamily [SSF52413] (11-69)

Foldseek 3Di:
DDDPDPPPDPPPPDDDDDPDPLRVQQQAQEAADDDLDQSQQPVDPVSQVRYPHAEYEDQPCSHDPVVVPDPRHRYHYPPDDPPDDPPVVVPDDDPDPDDDD

Sequence (101 aa):
RREWVAHSGFPATAIRFCRTPEEALAGADAAVVHTPWPAYRAFSAAWVRTMRSPLVIDLRRALPGAMRRRSDVVWVGLGASPHAPPEDAMVGHPPANGGGR

pLDDT: mean 76.65, std 19.25, range [40.75, 96.0]

Radius of gyration: 18.77 Å; chains: 1; bounding box: 27×46×62 Å